Protein AF-A0A381YZS9-F1 (afdb_monomer_lite)

Structure (mmCIF, N/CA/C/O backbone):
data_AF-A0A381YZS9-F1
#
_entry.id   AF-A0A381YZS9-F1
#
loop_
_atom_site.group_PDB
_atom_site.id
_atom_site.type_symbol
_atom_site.label_atom_id
_atom_site.label_alt_id
_atom_site.label_comp_id
_atom_site.label_asym_id
_atom_site.label_entity_id
_atom_site.label_seq_id
_atom_site.pdbx_PDB_ins_code
_atom_site.Cartn_x
_atom_site.Cartn_y
_atom_site.Cartn_z
_atom_site.occupancy
_atom_site.B_iso_or_equiv
_atom_site.auth_seq_id
_atom_site.auth_comp_id
_atom_site.auth_asym_id
_atom_site.auth_atom_id
_atom_site.pdbx_PDB_model_num
ATOM 1 N N . MET A 1 1 ? 18.168 -23.483 -18.382 1.00 67.88 1 MET A N 1
ATOM 2 C CA . MET A 1 1 ? 18.263 -22.256 -17.554 1.00 67.88 1 MET A CA 1
ATOM 3 C C . MET A 1 1 ? 19.709 -21.867 -17.231 1.00 67.88 1 MET A C 1
ATOM 5 O O . MET A 1 1 ? 20.013 -20.690 -17.334 1.00 67.88 1 MET A O 1
ATOM 9 N N . SER A 1 2 ? 20.623 -22.802 -16.930 1.00 84.62 2 SER A N 1
ATOM 10 C CA . SER A 1 2 ? 22.040 -22.495 -16.627 1.00 84.62 2 SER A CA 1
ATOM 11 C C . SER A 1 2 ? 22.781 -21.706 -17.717 1.00 84.62 2 SER A C 1
ATOM 13 O O . SER A 1 2 ? 23.471 -20.748 -17.398 1.00 84.62 2 SER A O 1
ATOM 15 N N . ALA A 1 3 ? 22.587 -22.039 -18.996 1.00 88.25 3 ALA A N 1
ATOM 16 C CA . ALA A 1 3 ? 23.224 -21.327 -20.111 1.00 88.25 3 ALA A CA 1
ATOM 17 C C . ALA A 1 3 ? 22.816 -19.845 -20.207 1.00 88.25 3 ALA A C 1
ATOM 19 O O . ALA A 1 3 ? 23.628 -18.999 -20.564 1.00 88.25 3 ALA A O 1
ATOM 20 N N . ILE A 1 4 ? 21.567 -19.523 -19.850 1.00 91.06 4 ILE A N 1
ATOM 21 C CA . ILE A 1 4 ? 21.078 -18.139 -19.825 1.00 91.06 4 ILE A CA 1
ATOM 22 C C . ILE A 1 4 ? 21.761 -17.383 -18.683 1.00 91.06 4 ILE A C 1
ATOM 24 O O . ILE A 1 4 ? 22.252 -16.279 -18.885 1.00 91.06 4 ILE A O 1
ATOM 28 N N . ASN A 1 5 ? 21.863 -18.001 -17.506 1.00 92.56 5 ASN A N 1
ATOM 29 C CA . ASN A 1 5 ? 22.532 -17.397 -16.352 1.00 92.56 5 ASN A CA 1
ATOM 30 C C . ASN A 1 5 ? 24.028 -17.157 -16.619 1.00 92.56 5 ASN A C 1
ATOM 32 O O . ASN A 1 5 ? 24.568 -16.122 -16.237 1.00 92.56 5 ASN A O 1
ATOM 36 N N . GLU A 1 6 ? 24.682 -18.084 -17.320 1.00 93.31 6 GLU A N 1
ATOM 37 C CA . GLU A 1 6 ? 26.077 -17.952 -17.745 1.00 93.31 6 GLU A CA 1
ATOM 38 C C . GLU A 1 6 ? 26.248 -16.785 -18.733 1.00 93.31 6 GLU A C 1
ATOM 40 O O . GLU A 1 6 ? 27.147 -15.960 -18.569 1.00 93.31 6 GLU A O 1
ATOM 45 N N . ALA A 1 7 ? 25.346 -16.663 -19.713 1.00 94.69 7 ALA A N 1
ATOM 46 C CA . ALA A 1 7 ? 25.359 -15.563 -20.674 1.00 94.69 7 ALA A CA 1
ATOM 47 C C . ALA A 1 7 ? 25.169 -14.203 -19.987 1.00 94.69 7 ALA A C 1
ATOM 49 O O . ALA A 1 7 ? 25.901 -13.262 -20.283 1.00 94.69 7 ALA A O 1
ATOM 50 N N . TRP A 1 8 ? 24.253 -14.108 -19.020 1.00 94.81 8 TRP A N 1
ATOM 51 C CA . TRP A 1 8 ? 24.074 -12.897 -18.216 1.00 94.81 8 TRP A CA 1
ATOM 52 C C . TRP A 1 8 ? 25.324 -12.541 -17.407 1.00 94.81 8 TRP A C 1
ATOM 54 O O . TRP A 1 8 ? 25.696 -11.370 -17.354 1.00 94.81 8 TRP A O 1
ATOM 64 N N . ARG A 1 9 ? 26.012 -13.531 -16.823 1.00 95.19 9 ARG A N 1
ATOM 65 C CA . ARG A 1 9 ? 27.269 -13.305 -16.092 1.00 95.19 9 ARG A CA 1
ATOM 66 C C . ARG A 1 9 ? 28.371 -12.757 -17.002 1.00 95.19 9 ARG A C 1
ATOM 68 O O . ARG A 1 9 ? 29.087 -11.846 -16.601 1.00 95.19 9 ARG A O 1
ATOM 75 N N . VAL A 1 10 ? 28.515 -13.320 -18.202 1.00 95.88 10 VAL A N 1
ATOM 76 C CA . VAL A 1 10 ? 29.553 -12.916 -19.165 1.00 95.88 10 VAL A CA 1
ATOM 77 C C . VAL A 1 10 ? 29.245 -11.546 -19.767 1.00 95.88 10 VAL A C 1
ATOM 79 O O . VAL A 1 10 ? 30.130 -10.704 -19.823 1.00 95.88 10 VAL A O 1
ATOM 82 N N . LEU A 1 11 ? 27.998 -11.293 -20.175 1.00 94.81 11 LEU A N 1
ATOM 83 C CA . LEU A 1 11 ? 27.608 -10.026 -20.804 1.00 94.81 11 LEU A CA 1
ATOM 84 C C . LEU A 1 11 ? 27.469 -8.869 -19.806 1.00 94.81 11 LEU A C 1
ATOM 86 O O . LEU A 1 11 ? 27.602 -7.713 -20.205 1.00 94.81 11 LEU A O 1
ATOM 90 N N . GLY A 1 12 ? 27.195 -9.167 -18.533 1.00 92.75 12 GLY A N 1
ATOM 91 C CA . GLY A 1 12 ? 27.054 -8.173 -17.468 1.00 92.75 12 GLY A CA 1
ATOM 92 C C . GLY A 1 12 ? 28.376 -7.648 -16.900 1.00 92.75 12 GLY A C 1
ATOM 93 O O . GLY A 1 12 ? 28.356 -6.675 -16.151 1.00 92.75 12 GLY A O 1
ATOM 94 N N . ASN A 1 13 ? 29.514 -8.264 -17.237 1.00 95.44 13 ASN A N 1
ATOM 95 C CA . ASN A 1 13 ? 30.847 -7.811 -16.841 1.00 95.44 13 ASN A CA 1
ATOM 96 C C . ASN A 1 13 ? 31.644 -7.415 -18.092 1.00 95.44 13 ASN A C 1
ATOM 98 O O . ASN A 1 13 ? 31.827 -8.225 -18.998 1.00 95.44 13 ASN A O 1
ATOM 102 N N . GLU A 1 14 ? 32.117 -6.170 -18.129 1.00 93.38 14 GLU A N 1
ATOM 103 C CA . GLU A 1 14 ? 32.761 -5.581 -19.307 1.00 93.38 14 GLU A CA 1
ATOM 104 C C . GLU A 1 14 ? 34.044 -6.318 -19.724 1.00 93.38 14 GLU A C 1
ATOM 106 O O . GLU A 1 14 ? 34.227 -6.602 -20.908 1.00 93.38 14 GLU A O 1
ATOM 111 N N . ASP A 1 15 ? 34.876 -6.731 -18.766 1.00 94.12 15 ASP A N 1
ATOM 112 C CA . ASP A 1 15 ? 36.118 -7.462 -19.040 1.00 94.12 15 ASP A CA 1
ATOM 113 C C . ASP A 1 15 ? 35.842 -8.873 -19.577 1.00 94.12 15 ASP A C 1
ATOM 115 O O . ASP A 1 15 ? 36.474 -9.324 -20.538 1.00 94.12 15 ASP A O 1
ATOM 119 N N . LEU A 1 16 ? 34.866 -9.573 -18.984 1.00 94.25 16 LEU A N 1
ATOM 120 C CA . LEU A 1 16 ? 34.466 -10.914 -19.428 1.00 94.25 16 LEU A CA 1
ATOM 121 C C . LEU A 1 16 ? 33.846 -10.878 -20.821 1.00 94.25 16 LEU A C 1
ATOM 123 O O . LEU A 1 16 ? 34.132 -11.747 -21.648 1.00 94.25 16 LEU A O 1
ATOM 127 N N . ARG A 1 17 ? 33.035 -9.856 -21.097 1.00 95.19 17 ARG A N 1
ATOM 128 C CA . ARG A 1 17 ? 32.470 -9.622 -22.420 1.00 95.19 17 ARG A CA 1
ATOM 129 C C . ARG A 1 17 ? 33.564 -9.325 -23.443 1.00 95.19 17 ARG A C 1
ATOM 131 O O . ARG A 1 17 ? 33.588 -9.957 -24.494 1.00 95.19 17 ARG A O 1
ATOM 138 N N . ALA A 1 18 ? 34.504 -8.436 -23.127 1.00 93.06 18 ALA A N 1
ATOM 139 C CA . ALA A 1 18 ? 35.601 -8.092 -24.029 1.00 93.06 18 ALA A CA 1
ATOM 140 C C . ALA A 1 18 ? 36.501 -9.299 -24.349 1.00 93.06 18 ALA A C 1
ATOM 142 O O . ALA A 1 18 ? 36.978 -9.438 -25.477 1.00 93.06 18 ALA A O 1
ATOM 143 N N . ALA A 1 19 ? 36.733 -10.184 -23.374 1.00 95.00 19 ALA A N 1
ATOM 144 C CA . ALA A 1 19 ? 37.441 -11.443 -23.592 1.00 95.00 19 ALA A CA 1
ATOM 145 C C . ALA A 1 19 ? 36.643 -12.406 -24.483 1.00 95.00 19 ALA A C 1
ATOM 147 O O . ALA A 1 19 ? 37.180 -12.912 -25.467 1.00 95.00 19 ALA A O 1
ATOM 148 N N . TYR A 1 20 ? 35.355 -12.595 -24.189 1.00 93.31 20 TYR A N 1
ATOM 149 C CA . TYR A 1 20 ? 34.459 -13.438 -24.980 1.00 93.31 20 TYR A CA 1
ATOM 150 C C . TYR A 1 20 ? 34.376 -12.992 -26.450 1.00 93.31 20 TYR A C 1
ATOM 152 O O . TYR A 1 20 ? 34.435 -13.830 -27.353 1.00 93.31 20 TYR A O 1
ATOM 160 N N . ASP A 1 21 ? 34.278 -11.682 -26.688 1.00 93.31 21 ASP A N 1
ATOM 161 C CA . ASP A 1 21 ? 34.195 -11.095 -28.028 1.00 93.31 21 ASP A CA 1
ATOM 162 C C . ASP A 1 21 ? 35.517 -11.231 -28.795 1.00 93.31 21 ASP A C 1
ATOM 164 O O . ASP A 1 21 ? 35.514 -11.432 -30.010 1.00 93.31 21 ASP A O 1
ATOM 168 N N . ARG A 1 22 ? 36.658 -11.149 -28.099 1.00 90.88 22 ARG A N 1
ATOM 169 C CA . ARG A 1 22 ? 37.982 -11.342 -28.702 1.00 90.88 22 ARG A CA 1
ATOM 170 C C . ARG A 1 22 ? 38.188 -12.784 -29.154 1.00 90.88 22 ARG A C 1
ATOM 172 O O . ARG A 1 22 ? 38.623 -12.987 -30.282 1.00 90.88 22 ARG A O 1
ATOM 179 N N . ASP A 1 23 ? 37.827 -13.752 -28.315 1.00 92.12 23 ASP A N 1
ATOM 180 C CA . ASP A 1 23 ? 37.967 -15.184 -28.614 1.00 92.12 23 ASP A CA 1
ATOM 181 C C . ASP A 1 23 ? 37.069 -15.638 -29.771 1.00 92.12 23 ASP A C 1
ATOM 183 O O . ASP A 1 23 ? 37.397 -16.576 -30.494 1.00 92.12 23 ASP A O 1
ATOM 187 N N . ARG A 1 24 ? 35.920 -14.979 -29.954 1.00 88.38 24 ARG A N 1
ATOM 188 C CA . ARG A 1 24 ? 34.974 -15.264 -31.044 1.00 88.38 24 ARG A CA 1
ATOM 189 C C . ARG A 1 24 ? 35.152 -14.372 -32.262 1.00 88.38 24 ARG A C 1
ATOM 191 O O . ARG A 1 24 ? 34.377 -14.498 -33.213 1.00 88.38 24 ARG A O 1
ATOM 198 N N . ARG A 1 25 ? 36.134 -13.470 -32.250 1.00 86.00 25 ARG A N 1
ATOM 199 C CA . ARG A 1 25 ? 36.390 -12.597 -33.388 1.00 86.00 25 ARG A CA 1
ATOM 200 C C . ARG A 1 25 ? 36.865 -13.463 -34.559 1.00 86.00 25 ARG A C 1
ATOM 202 O O . ARG A 1 25 ? 37.859 -14.166 -34.408 1.00 86.00 25 ARG A O 1
ATOM 209 N N . PRO A 1 26 ? 36.184 -13.431 -35.715 1.00 81.62 26 PRO A N 1
ATOM 210 C CA . PRO A 1 26 ? 36.671 -14.129 -36.893 1.00 81.62 26 PRO A CA 1
ATOM 211 C C . PRO A 1 26 ? 38.029 -13.561 -37.305 1.00 81.62 26 PRO A C 1
ATOM 213 O O . PRO A 1 26 ? 38.224 -12.340 -37.252 1.00 81.62 26 PRO A O 1
ATOM 216 N N . ASP A 1 27 ? 38.935 -14.428 -37.756 1.00 77.62 27 ASP A N 1
ATOM 217 C CA . ASP A 1 27 ? 40.157 -13.964 -38.399 1.00 77.62 27 ASP A CA 1
ATOM 218 C C . ASP A 1 27 ? 39.781 -13.133 -39.634 1.00 77.62 27 ASP A C 1
ATOM 220 O O . ASP A 1 27 ? 38.953 -13.566 -40.448 1.00 77.62 27 ASP A O 1
ATOM 224 N N . PRO A 1 28 ? 40.345 -11.923 -39.790 1.00 70.00 28 PRO A N 1
ATOM 225 C CA . PRO A 1 28 ? 40.084 -11.131 -40.974 1.00 70.00 28 PRO A CA 1
ATOM 226 C C . PRO A 1 28 ? 40.591 -11.896 -42.207 1.00 70.00 28 PRO A C 1
ATOM 228 O O . PRO A 1 28 ? 41.684 -12.470 -42.165 1.00 70.00 28 PRO A O 1
ATOM 231 N N . PRO A 1 29 ? 39.837 -11.905 -43.320 1.00 74.56 29 PRO A N 1
ATOM 232 C CA . PRO A 1 29 ? 40.263 -12.602 -44.523 1.00 74.56 29 PRO A CA 1
ATOM 233 C C . PRO A 1 29 ? 41.611 -12.052 -45.001 1.00 74.56 29 PRO A C 1
ATOM 235 O O . PRO A 1 29 ? 41.838 -10.834 -44.998 1.00 74.56 29 PRO A O 1
ATOM 238 N N . ALA A 1 30 ? 42.507 -12.961 -45.398 1.00 67.62 30 ALA A N 1
ATOM 239 C CA . ALA A 1 30 ? 43.839 -12.627 -45.888 1.00 67.62 30 ALA A CA 1
ATOM 240 C C . ALA A 1 30 ? 43.729 -11.655 -47.074 1.00 67.62 30 ALA A C 1
ATOM 242 O O . ALA A 1 30 ? 43.105 -11.966 -48.085 1.00 67.62 30 ALA A O 1
ATOM 243 N N . GLY A 1 31 ? 44.314 -10.464 -46.929 1.00 61.84 31 GLY A N 1
ATOM 244 C CA . GLY A 1 31 ? 44.217 -9.388 -47.920 1.00 61.84 31 GLY A CA 1
ATOM 245 C C . GLY A 1 31 ? 43.222 -8.279 -47.578 1.00 61.84 31 GLY A C 1
ATOM 246 O O . GLY A 1 31 ? 43.103 -7.337 -48.357 1.00 61.84 31 GLY A O 1
ATOM 247 N N . SER A 1 32 ? 42.556 -8.328 -46.418 1.00 54.44 32 SER A N 1
ATOM 248 C CA . SER A 1 32 ? 41.832 -7.157 -45.913 1.00 54.44 32 SER A CA 1
ATOM 249 C C . SER A 1 32 ? 42.821 -5.995 -45.767 1.00 54.44 32 SER A C 1
ATOM 251 O O . SER A 1 32 ? 43.783 -6.128 -45.000 1.00 54.44 32 SER A O 1
ATOM 253 N N . PRO A 1 33 ? 42.645 -4.871 -46.488 1.00 58.16 33 PRO A N 1
ATOM 254 C CA . PRO A 1 33 ? 43.467 -3.699 -46.245 1.00 58.16 33 PRO A CA 1
ATOM 255 C C . PRO A 1 33 ? 43.337 -3.348 -44.761 1.00 58.16 33 PRO A C 1
ATOM 257 O O . PRO A 1 33 ? 42.238 -3.382 -44.207 1.00 58.16 33 PRO A O 1
ATOM 260 N N . ARG A 1 34 ? 44.455 -3.038 -44.088 1.00 57.28 34 ARG A N 1
ATOM 261 C CA . ARG A 1 34 ? 44.380 -2.340 -42.801 1.00 57.28 34 ARG A CA 1
ATOM 262 C C . ARG A 1 34 ? 43.714 -1.008 -43.096 1.00 57.28 34 ARG A C 1
ATOM 264 O O . ARG A 1 34 ? 44.384 -0.059 -43.491 1.00 57.28 34 ARG A O 1
ATOM 271 N N . THR A 1 35 ? 42.400 -0.962 -42.941 1.00 54.00 35 THR A N 1
ATOM 272 C CA . THR A 1 35 ? 41.642 0.274 -42.937 1.00 54.00 35 THR A CA 1
ATOM 273 C C . THR A 1 35 ? 42.133 1.030 -41.711 1.00 54.00 35 THR A C 1
ATOM 275 O O . THR A 1 35 ? 41.670 0.809 -40.595 1.00 54.00 35 THR A O 1
ATOM 278 N N . THR A 1 36 ? 43.129 1.902 -41.890 1.00 57.16 36 THR A N 1
ATOM 279 C CA . THR A 1 36 ? 43.188 3.125 -41.087 1.00 57.16 36 THR A CA 1
ATOM 280 C C . THR A 1 36 ? 41.766 3.660 -41.068 1.00 57.16 36 THR A C 1
ATOM 282 O O . THR A 1 36 ? 41.204 3.764 -42.160 1.00 57.16 36 THR A O 1
ATOM 285 N N . PRO A 1 37 ? 41.151 3.922 -39.904 1.00 50.88 37 PRO A N 1
ATOM 286 C CA . PRO A 1 37 ? 39.783 4.399 -39.868 1.00 50.88 37 PRO A CA 1
ATOM 287 C C . PRO A 1 37 ? 39.772 5.784 -40.516 1.00 50.88 37 PRO A C 1
ATOM 289 O O . PRO A 1 37 ? 39.982 6.800 -39.860 1.00 50.88 37 PRO A O 1
ATOM 292 N N . SER A 1 38 ? 39.579 5.833 -41.833 1.00 53.38 38 SER A N 1
ATOM 293 C CA . SER A 1 38 ? 39.040 7.010 -42.471 1.00 53.38 38 SER A CA 1
ATOM 294 C C . SER A 1 38 ? 37.652 7.114 -41.880 1.00 53.38 38 SER A C 1
ATOM 296 O O . SER A 1 38 ? 36.820 6.231 -42.089 1.00 53.38 38 SER A O 1
ATOM 298 N N . TYR A 1 39 ? 37.434 8.147 -41.077 1.00 51.59 39 TYR A N 1
ATOM 299 C CA . TYR A 1 39 ? 36.101 8.585 -40.716 1.00 51.59 39 TYR A CA 1
ATOM 300 C C . TYR A 1 39 ? 35.391 8.967 -42.022 1.00 51.59 39 TYR A C 1
ATOM 302 O O . TYR A 1 39 ? 35.414 10.109 -42.470 1.00 51.59 39 TYR A O 1
ATOM 310 N N . GLN A 1 40 ? 34.865 7.962 -42.711 1.00 58.25 40 GLN A N 1
ATOM 311 C CA . GLN A 1 40 ? 33.764 8.122 -43.631 1.00 58.25 40 GLN A CA 1
ATOM 312 C C . GLN A 1 40 ? 32.535 8.126 -42.733 1.00 58.25 40 GLN A C 1
ATOM 314 O O . GLN A 1 40 ? 32.403 7.206 -41.923 1.00 58.25 40 GLN A O 1
ATOM 319 N N . PRO A 1 41 ? 31.664 9.143 -42.824 1.00 57.28 41 PRO A N 1
ATOM 320 C CA . PRO A 1 41 ? 30.344 9.045 -42.236 1.00 57.28 41 PRO A CA 1
ATOM 321 C C . PRO A 1 41 ? 29.728 7.761 -42.786 1.00 57.28 41 PRO A C 1
ATOM 323 O O . PRO A 1 41 ? 29.488 7.653 -43.992 1.00 57.28 41 PRO A O 1
ATOM 326 N N . THR A 1 42 ? 29.587 6.749 -41.931 1.00 59.44 42 THR A N 1
ATOM 327 C CA . THR A 1 42 ? 28.778 5.574 -42.232 1.00 59.44 42 THR A CA 1
ATOM 328 C C . THR A 1 42 ? 27.437 6.108 -42.720 1.00 59.44 42 THR A C 1
ATOM 330 O O . THR A 1 42 ? 26.918 7.062 -42.135 1.00 59.44 42 THR A O 1
ATOM 333 N N . ALA A 1 43 ? 26.918 5.569 -43.827 1.00 64.94 43 ALA A N 1
ATOM 334 C CA . ALA A 1 43 ? 25.553 5.869 -44.245 1.00 64.94 43 ALA A CA 1
ATOM 335 C C . ALA A 1 43 ? 24.647 5.761 -43.005 1.00 64.94 43 ALA A C 1
ATOM 337 O O . ALA A 1 43 ? 24.853 4.812 -42.242 1.00 64.94 43 ALA A O 1
ATOM 338 N N . PRO A 1 44 ? 23.749 6.735 -42.757 1.00 59.62 44 PRO A N 1
ATOM 339 C CA . PRO A 1 44 ? 22.926 6.732 -41.553 1.00 59.62 44 PRO A CA 1
ATOM 340 C C . PRO A 1 44 ? 22.264 5.362 -41.433 1.00 59.62 44 PRO A C 1
ATOM 342 O O . PRO A 1 44 ? 21.720 4.846 -42.415 1.00 59.62 44 PRO A O 1
ATOM 345 N N . ASP A 1 45 ? 22.420 4.732 -40.269 1.00 57.81 45 ASP A N 1
ATOM 346 C CA . ASP A 1 45 ? 21.836 3.424 -40.027 1.00 57.81 45 ASP A CA 1
ATOM 347 C C . ASP A 1 45 ? 20.324 3.542 -40.289 1.00 57.81 45 ASP A C 1
ATOM 349 O O . ASP A 1 45 ? 19.694 4.486 -39.814 1.00 57.81 45 ASP A O 1
ATOM 353 N N . PRO A 1 46 ? 19.687 2.605 -41.015 1.00 59.12 46 PRO A N 1
ATOM 354 C CA . PRO A 1 46 ? 18.267 2.706 -41.379 1.00 59.12 46 PRO A CA 1
ATOM 355 C C . PRO A 1 46 ? 17.313 2.670 -40.167 1.00 59.12 46 PRO A C 1
ATOM 357 O O . PRO A 1 46 ? 16.097 2.748 -40.326 1.00 59.12 46 PRO A O 1
ATOM 360 N N . VAL A 1 47 ? 17.857 2.515 -38.958 1.00 56.91 47 VAL A N 1
ATOM 361 C CA . VAL A 1 47 ? 17.149 2.575 -37.677 1.00 56.91 47 VAL A CA 1
ATOM 362 C C . VAL A 1 47 ? 17.270 3.934 -36.974 1.00 56.91 47 VAL A C 1
ATOM 364 O O . VAL A 1 47 ? 16.511 4.169 -36.037 1.00 56.91 47 VAL A O 1
ATOM 367 N N . ASP A 1 48 ? 18.151 4.832 -37.430 1.00 54.28 48 ASP A N 1
ATOM 368 C CA . ASP A 1 48 ? 18.284 6.199 -36.900 1.00 54.28 48 ASP A CA 1
ATOM 369 C C . ASP A 1 48 ? 17.219 7.166 -37.459 1.00 54.28 48 ASP A C 1
ATOM 371 O O . ASP A 1 48 ? 16.982 8.220 -36.875 1.00 54.28 48 ASP A O 1
ATOM 375 N N . ASP A 1 49 ? 16.521 6.795 -38.541 1.00 54.56 49 ASP A N 1
ATOM 376 C CA . ASP A 1 49 ? 15.510 7.639 -39.207 1.00 54.56 49 ASP A CA 1
ATOM 377 C C . ASP A 1 49 ? 14.092 7.521 -38.615 1.00 54.56 49 ASP A C 1
ATOM 379 O O . ASP A 1 49 ? 13.138 8.122 -39.119 1.00 54.56 49 ASP A O 1
ATOM 383 N N . VAL A 1 50 ? 13.907 6.762 -37.530 1.00 62.16 50 VAL A N 1
ATOM 384 C CA . VAL A 1 50 ? 12.627 6.775 -36.811 1.00 62.16 50 VAL A CA 1
ATOM 385 C C . VAL A 1 50 ? 12.638 7.953 -35.843 1.00 62.16 50 VAL A C 1
ATOM 387 O O . VAL A 1 50 ? 13.023 7.814 -34.682 1.00 62.16 50 VAL A O 1
ATOM 390 N N . GLU A 1 51 ? 12.192 9.120 -36.313 1.00 65.81 51 GLU A N 1
ATOM 391 C CA . GLU A 1 51 ? 11.923 10.281 -35.459 1.00 65.81 51 GLU A CA 1
ATOM 392 C C . GLU A 1 51 ? 10.825 9.929 -34.448 1.00 65.81 51 GLU A C 1
ATOM 394 O O . GLU A 1 51 ? 9.624 10.076 -34.685 1.00 65.81 51 GLU A O 1
ATOM 399 N N . VAL A 1 52 ? 11.241 9.429 -33.286 1.00 70.44 52 VAL A N 1
ATOM 400 C CA . VAL A 1 52 ? 10.347 9.233 -32.153 1.00 70.44 52 VAL A CA 1
ATOM 401 C C . VAL A 1 52 ? 10.073 10.615 -31.563 1.00 70.44 52 VAL A C 1
ATOM 403 O O . VAL A 1 52 ? 11.013 11.278 -31.112 1.00 70.44 52 VAL A O 1
ATOM 406 N N . PRO A 1 53 ? 8.809 11.072 -31.506 1.00 80.38 53 PRO A N 1
ATOM 407 C CA . PRO A 1 53 ? 8.490 12.334 -30.860 1.00 80.38 53 PRO A CA 1
ATOM 408 C C . PRO A 1 53 ? 9.042 12.330 -29.434 1.00 80.38 53 PRO A C 1
ATOM 410 O O . PRO A 1 53 ? 8.862 11.350 -28.707 1.00 80.38 53 PRO A O 1
ATOM 413 N N . ALA A 1 54 ? 9.674 13.423 -29.000 1.00 79.31 54 ALA A N 1
ATOM 414 C CA . ALA A 1 54 ? 10.292 13.506 -27.671 1.00 79.31 54 ALA A CA 1
ATOM 415 C C . ALA A 1 54 ? 9.327 13.098 -26.536 1.00 79.31 54 ALA A C 1
ATOM 417 O O . ALA A 1 54 ? 9.729 12.476 -25.553 1.00 79.31 54 ALA A O 1
ATOM 418 N N . ALA A 1 55 ? 8.029 13.368 -26.708 1.00 77.56 55 ALA A N 1
ATOM 419 C CA . ALA A 1 55 ? 6.973 12.932 -25.799 1.00 77.56 55 ALA A CA 1
ATOM 420 C C . ALA A 1 55 ? 6.862 11.400 -25.676 1.00 77.56 55 ALA A C 1
ATOM 422 O O . ALA A 1 55 ? 6.696 10.888 -24.570 1.00 77.56 55 ALA A O 1
ATOM 423 N N . VAL A 1 56 ? 6.992 10.664 -26.782 1.00 83.12 56 VAL A N 1
ATOM 424 C CA . VAL A 1 56 ? 6.946 9.194 -26.814 1.00 83.12 56 VAL A CA 1
ATOM 425 C C . VAL A 1 56 ? 8.195 8.610 -26.153 1.00 83.12 56 VAL A C 1
ATOM 427 O O . VAL A 1 56 ? 8.079 7.687 -25.348 1.00 83.12 56 VAL A O 1
ATOM 430 N N . GLY A 1 57 ? 9.370 9.205 -26.387 1.00 81.88 57 GLY A N 1
ATOM 431 C CA . GLY A 1 57 ? 10.606 8.833 -25.688 1.00 81.88 57 GLY A CA 1
ATOM 432 C C . GLY A 1 57 ? 10.513 9.038 -24.169 1.00 81.88 57 GLY A C 1
ATOM 433 O O . GLY A 1 57 ? 10.862 8.145 -23.393 1.00 81.88 57 GLY A O 1
ATOM 434 N N . CYS A 1 58 ? 9.966 10.174 -23.726 1.00 86.19 58 CYS A N 1
ATOM 435 C CA . CYS A 1 58 ? 9.706 10.437 -22.308 1.00 86.19 58 CYS A CA 1
ATOM 436 C C . CYS A 1 58 ? 8.676 9.466 -21.713 1.00 86.19 58 CYS A C 1
ATOM 438 O O . CYS A 1 58 ? 8.883 8.958 -20.609 1.00 86.19 58 CYS A O 1
ATOM 440 N N . ALA A 1 59 ? 7.595 9.171 -22.438 1.00 86.88 59 ALA A N 1
ATOM 441 C CA . ALA A 1 59 ? 6.576 8.223 -21.998 1.00 86.88 59 ALA A CA 1
ATOM 442 C C . ALA A 1 59 ? 7.137 6.799 -21.861 1.00 86.88 59 ALA A C 1
ATOM 444 O O . ALA A 1 59 ? 6.859 6.133 -20.868 1.00 86.88 59 ALA A O 1
ATOM 445 N N . LEU A 1 60 ? 7.981 6.347 -22.790 1.00 86.94 60 LEU A N 1
ATOM 446 C CA . LEU A 1 60 ? 8.648 5.042 -22.703 1.00 86.94 60 LEU A CA 1
ATOM 447 C C . LEU A 1 60 ? 9.649 4.977 -21.542 1.00 86.94 60 LEU A C 1
ATOM 449 O O . LEU A 1 60 ? 9.738 3.954 -20.866 1.00 86.94 60 LEU A O 1
ATOM 453 N N . ARG A 1 61 ? 10.374 6.070 -21.275 1.00 88.88 61 ARG A N 1
ATOM 454 C CA . ARG A 1 61 ? 11.386 6.119 -20.210 1.00 88.88 61 ARG A CA 1
ATOM 455 C C . ARG A 1 61 ? 10.787 6.224 -18.807 1.00 88.88 61 ARG A C 1
ATOM 457 O O . ARG A 1 61 ? 11.293 5.588 -17.886 1.00 88.88 61 ARG A O 1
ATOM 464 N N . PHE A 1 62 ? 9.743 7.032 -18.629 1.00 92.94 62 PHE A N 1
ATOM 465 C CA . PHE A 1 62 ? 9.197 7.362 -17.304 1.00 92.94 62 PHE A CA 1
ATOM 466 C C . PHE A 1 62 ? 7.791 6.816 -17.056 1.00 92.94 62 PHE A C 1
ATOM 468 O O . PHE A 1 62 ? 7.396 6.667 -15.901 1.00 92.94 62 PHE A O 1
ATOM 475 N N . GLY A 1 63 ? 7.043 6.479 -18.107 1.00 92.50 63 GLY A N 1
ATOM 476 C CA . GLY A 1 63 ? 5.685 5.943 -18.009 1.00 92.50 63 GLY A CA 1
ATOM 477 C C . GLY A 1 63 ? 5.580 4.704 -17.119 1.00 92.50 63 GLY A C 1
ATOM 478 O O . GLY A 1 63 ? 4.728 4.705 -16.231 1.00 92.50 63 GLY A O 1
ATOM 479 N N . PRO A 1 64 ? 6.459 3.688 -17.253 1.00 94.75 64 PRO A N 1
ATOM 480 C CA . PRO A 1 64 ? 6.426 2.518 -16.376 1.00 94.75 64 PRO A CA 1
ATOM 481 C C . PRO A 1 64 ? 6.618 2.866 -14.892 1.00 94.75 64 PRO A C 1
ATOM 483 O O . PRO A 1 64 ? 5.905 2.343 -14.038 1.00 94.75 64 PRO A O 1
ATOM 486 N N . ALA A 1 65 ? 7.541 3.783 -14.580 1.00 95.75 65 ALA A N 1
ATOM 487 C CA . ALA A 1 65 ? 7.799 4.216 -13.207 1.00 95.75 65 ALA A CA 1
ATOM 488 C C . ALA A 1 65 ? 6.614 5.007 -12.630 1.00 95.75 65 ALA A C 1
ATOM 490 O O . ALA A 1 65 ? 6.183 4.743 -11.509 1.00 95.75 65 ALA A O 1
ATOM 491 N N . LEU A 1 66 ? 6.045 5.933 -13.408 1.00 95.19 66 LEU A N 1
ATOM 492 C CA . LEU A 1 66 ? 4.868 6.707 -13.007 1.00 95.19 66 LEU A CA 1
ATOM 493 C C . LEU A 1 66 ? 3.640 5.814 -12.798 1.00 95.19 66 LEU A C 1
ATOM 495 O O . LEU A 1 66 ? 2.913 5.999 -11.823 1.00 95.19 66 LEU A O 1
ATOM 499 N N . LEU A 1 67 ? 3.439 4.815 -13.664 1.00 96.69 67 LEU A N 1
ATOM 500 C CA . LEU A 1 67 ? 2.384 3.816 -13.509 1.00 96.69 67 LEU A CA 1
ATOM 501 C C . LEU A 1 67 ? 2.575 3.034 -12.207 1.00 96.69 67 LEU A C 1
ATOM 503 O O . LEU A 1 67 ? 1.636 2.934 -11.421 1.00 96.69 67 LEU A O 1
ATOM 507 N N . ALA A 1 68 ? 3.782 2.526 -11.944 1.00 96.56 68 ALA A N 1
ATOM 508 C CA . ALA A 1 68 ? 4.075 1.770 -10.728 1.00 96.56 68 ALA A CA 1
ATOM 509 C C . ALA A 1 68 ? 3.830 2.598 -9.454 1.00 96.56 68 ALA A C 1
ATOM 511 O O . ALA A 1 68 ? 3.205 2.112 -8.511 1.00 96.56 68 ALA A O 1
ATOM 512 N N . VAL A 1 69 ? 4.260 3.864 -9.444 1.00 97.75 69 VAL A N 1
ATOM 513 C CA . VAL A 1 69 ? 3.997 4.798 -8.338 1.00 97.75 69 VAL A CA 1
ATOM 514 C C . VAL A 1 69 ? 2.496 5.044 -8.175 1.00 97.75 69 VAL A C 1
ATOM 516 O O . VAL A 1 69 ? 1.987 4.970 -7.059 1.00 97.75 69 VAL A O 1
ATOM 519 N N . GLY A 1 70 ? 1.769 5.273 -9.270 1.00 97.75 70 GLY A N 1
ATOM 520 C CA . GLY A 1 70 ? 0.316 5.448 -9.241 1.00 97.75 70 GLY A CA 1
ATOM 521 C C . GLY A 1 70 ? -0.414 4.223 -8.682 1.00 97.75 70 GLY A C 1
ATOM 522 O O . GLY A 1 70 ? -1.299 4.369 -7.841 1.00 97.75 70 GLY A O 1
ATOM 523 N N . VAL A 1 71 ? -0.001 3.016 -9.079 1.00 97.81 71 VAL A N 1
ATOM 524 C CA . VAL A 1 71 ? -0.546 1.755 -8.553 1.00 97.81 71 VAL A CA 1
ATOM 525 C C . VAL A 1 71 ? -0.264 1.613 -7.056 1.00 97.81 71 VAL A C 1
ATOM 527 O O . VAL A 1 71 ? -1.176 1.285 -6.300 1.00 97.81 71 VAL A O 1
ATOM 530 N N . LEU A 1 72 ? 0.960 1.905 -6.605 1.00 97.38 72 LEU A N 1
ATOM 531 C CA . LEU A 1 72 ? 1.316 1.868 -5.182 1.00 97.38 72 LEU A CA 1
ATOM 532 C C . LEU A 1 72 ? 0.479 2.850 -4.358 1.00 97.38 72 LEU A C 1
ATOM 534 O O . LEU A 1 72 ? -0.071 2.469 -3.326 1.00 97.38 72 LEU A O 1
ATOM 538 N N . ILE A 1 73 ? 0.337 4.092 -4.825 1.00 96.94 73 ILE A N 1
ATOM 539 C CA . ILE A 1 73 ? -0.496 5.103 -4.160 1.00 96.94 73 ILE A CA 1
ATOM 540 C C . ILE A 1 73 ? -1.958 4.648 -4.125 1.00 96.94 73 ILE A C 1
ATOM 542 O O . ILE A 1 73 ? -2.596 4.724 -3.078 1.00 96.94 73 ILE A O 1
ATOM 546 N N . GLY A 1 74 ? -2.483 4.128 -5.237 1.00 95.94 74 GLY A N 1
ATOM 547 C CA . GLY A 1 74 ? -3.846 3.602 -5.306 1.00 95.94 74 GLY A CA 1
ATOM 548 C C . GLY A 1 74 ? -4.082 2.472 -4.304 1.00 95.94 74 GLY A C 1
ATOM 549 O O . GLY A 1 74 ? -5.070 2.495 -3.573 1.00 95.94 74 GLY A O 1
ATOM 550 N N . LEU A 1 75 ? -3.145 1.525 -4.202 1.00 94.81 75 LEU A N 1
ATOM 551 C CA . LEU A 1 75 ? -3.200 0.453 -3.208 1.00 94.81 75 LEU A CA 1
ATOM 552 C C . LEU A 1 75 ? -3.169 0.995 -1.779 1.00 94.81 75 LEU A C 1
ATOM 554 O O . LEU A 1 75 ? -3.957 0.538 -0.952 1.00 94.81 75 LEU A O 1
ATOM 558 N N . LEU A 1 76 ? -2.319 1.982 -1.483 1.00 91.38 76 LEU A N 1
ATOM 559 C CA . LEU A 1 76 ? -2.280 2.629 -0.168 1.00 91.38 76 LEU A CA 1
ATOM 560 C C . LEU A 1 76 ? -3.603 3.322 0.168 1.00 91.38 76 LEU A C 1
ATOM 562 O O . LEU A 1 76 ? -4.085 3.201 1.287 1.00 91.38 76 LEU A O 1
ATOM 566 N N . ILE A 1 77 ? -4.228 4.000 -0.793 1.00 92.00 77 ILE A N 1
ATOM 567 C CA . ILE A 1 77 ? -5.524 4.654 -0.581 1.00 92.00 77 ILE A CA 1
ATOM 568 C C . ILE A 1 77 ? -6.620 3.613 -0.341 1.00 92.00 77 ILE A C 1
ATOM 570 O O . ILE A 1 77 ? -7.386 3.745 0.609 1.00 92.00 77 ILE A O 1
ATOM 574 N N . VAL A 1 78 ? -6.696 2.564 -1.163 1.00 89.56 78 VAL A N 1
ATOM 575 C CA . VAL A 1 78 ? -7.716 1.512 -1.016 1.00 89.56 78 VAL A CA 1
ATOM 576 C C . VAL A 1 78 ? -7.553 0.778 0.311 1.00 89.56 78 VAL A C 1
ATOM 578 O O . VAL A 1 78 ? -8.536 0.566 1.016 1.00 89.56 78 VAL A O 1
ATOM 581 N N . THR A 1 79 ? -6.322 0.426 0.681 1.00 83.06 79 THR A N 1
ATOM 582 C CA . THR A 1 79 ? -6.040 -0.203 1.978 1.00 83.06 79 THR A CA 1
ATOM 583 C C . THR A 1 79 ? -6.353 0.737 3.137 1.00 83.06 79 THR A C 1
ATOM 585 O O . THR A 1 79 ? -6.995 0.303 4.090 1.00 83.06 79 THR A O 1
ATOM 588 N N . ALA A 1 80 ? -6.013 2.025 3.033 1.00 80.19 80 ALA A N 1
ATOM 589 C CA . ALA A 1 80 ? -6.363 3.030 4.032 1.00 80.19 80 ALA A CA 1
ATOM 590 C C . ALA A 1 80 ? -7.884 3.175 4.195 1.00 80.19 80 ALA A C 1
ATOM 592 O O . ALA A 1 80 ? -8.377 3.135 5.318 1.00 80.19 80 ALA A O 1
ATOM 593 N N . LEU A 1 81 ? -8.640 3.272 3.100 1.00 81.44 81 LEU A N 1
ATOM 594 C CA . LEU A 1 81 ? -10.103 3.373 3.126 1.00 81.44 81 LEU A CA 1
ATOM 595 C C . LEU A 1 81 ? -10.763 2.092 3.649 1.00 81.44 81 LEU A C 1
ATOM 597 O O . LEU A 1 81 ? -11.711 2.174 4.426 1.00 81.44 81 LEU A O 1
ATOM 601 N N . ALA A 1 82 ? -10.236 0.918 3.296 1.00 73.06 82 ALA A N 1
ATOM 602 C CA . ALA A 1 82 ? -10.687 -0.355 3.856 1.00 73.06 82 ALA A CA 1
ATOM 603 C C . ALA A 1 82 ? -10.377 -0.466 5.361 1.00 73.06 82 ALA A C 1
ATOM 605 O O . ALA A 1 82 ? -11.168 -1.022 6.119 1.00 73.06 82 ALA A O 1
ATOM 606 N N . SER A 1 83 ? -9.256 0.104 5.811 1.00 59.16 83 SER A N 1
ATOM 607 C CA . SER A 1 83 ? -8.882 0.178 7.230 1.00 59.16 83 SER A CA 1
ATOM 608 C C . SER A 1 83 ? -9.543 1.336 7.993 1.00 59.16 83 SER A C 1
ATOM 610 O O . SER A 1 83 ? -9.516 1.355 9.221 1.00 59.16 83 SER A O 1
ATOM 612 N N . GLY A 1 84 ? -10.177 2.281 7.293 1.00 46.56 84 GLY A N 1
ATOM 613 C CA . GLY A 1 84 ? -10.768 3.499 7.858 1.00 46.56 84 GLY A CA 1
ATOM 614 C C . GLY A 1 84 ? -12.005 3.272 8.732 1.00 46.56 84 GLY A C 1
ATOM 615 O O . GLY A 1 84 ? -12.500 4.218 9.337 1.00 46.56 84 GLY A O 1
ATOM 616 N N . GLY A 1 85 ? -12.492 2.030 8.824 1.00 46.84 85 GLY A N 1
ATOM 617 C CA . GLY A 1 85 ? -13.522 1.608 9.780 1.00 46.84 85 GLY A CA 1
ATOM 618 C C . GLY A 1 85 ? -12.977 1.015 11.086 1.00 46.84 85 GLY A C 1
ATOM 619 O O . GLY A 1 85 ? -13.765 0.609 11.935 1.00 46.84 85 GLY A O 1
ATOM 620 N N . GLY A 1 86 ? -11.654 0.922 11.255 1.00 49.66 8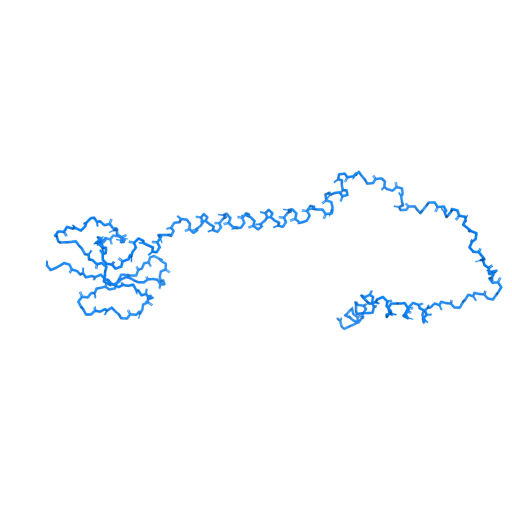6 GLY A N 1
ATOM 621 C CA . GLY A 1 86 ? -11.029 0.328 12.434 1.00 49.66 86 GLY A CA 1
ATOM 622 C C . GLY A 1 86 ? -10.779 1.357 13.529 1.00 49.66 86 GLY A C 1
ATOM 623 O O . GLY A 1 86 ? -9.856 2.163 13.427 1.00 49.66 86 GLY A O 1
ATOM 624 N N . ASP A 1 87 ? -11.602 1.308 14.573 1.00 49.25 87 ASP A N 1
ATOM 625 C CA . ASP A 1 87 ? -11.436 1.997 15.851 1.00 49.25 87 ASP A CA 1
ATOM 626 C C . ASP A 1 87 ? -9.974 2.248 16.235 1.00 49.25 87 ASP A C 1
ATOM 628 O O . ASP A 1 87 ? -9.152 1.336 16.349 1.00 49.25 87 ASP A O 1
ATOM 632 N N . SER A 1 88 ? -9.657 3.514 16.496 1.00 48.53 88 SER A N 1
ATOM 633 C CA . SER A 1 88 ? -8.353 3.912 17.003 1.00 48.53 88 SER A CA 1
ATOM 634 C C . SER A 1 88 ? -8.033 3.124 18.288 1.00 48.53 88 SER A C 1
ATOM 636 O O . SER A 1 88 ? -8.807 3.202 19.246 1.00 48.53 88 SER A O 1
ATOM 638 N N . PRO A 1 89 ? -6.888 2.422 18.389 1.00 51.06 89 PRO A N 1
ATOM 639 C CA . PRO A 1 89 ? -6.499 1.681 19.596 1.00 51.06 89 PRO A CA 1
ATOM 640 C C . PRO A 1 89 ? -6.364 2.571 20.845 1.00 51.06 89 PRO A C 1
ATOM 642 O O . PRO A 1 89 ? -6.380 2.071 21.965 1.00 51.06 89 PRO A O 1
AT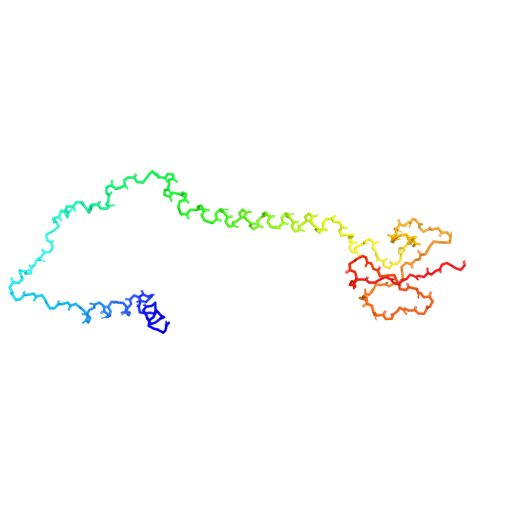OM 645 N N . THR A 1 90 ? -6.302 3.893 20.671 1.00 53.09 90 THR A N 1
ATOM 646 C CA . THR A 1 90 ? -6.333 4.903 21.739 1.00 53.09 90 THR A CA 1
ATOM 647 C C . THR A 1 90 ? -7.707 5.122 22.370 1.00 53.09 90 THR A C 1
ATOM 649 O O . THR A 1 90 ? -7.776 5.645 23.481 1.00 53.09 90 THR A O 1
ATOM 652 N N . ARG A 1 91 ? -8.808 4.744 21.710 1.00 58.69 91 ARG A N 1
ATOM 653 C CA . ARG A 1 91 ? -10.160 4.920 22.263 1.00 58.69 91 ARG A CA 1
ATOM 654 C C . ARG A 1 91 ? -10.459 3.917 23.387 1.00 58.69 91 ARG A C 1
ATOM 656 O O . ARG A 1 91 ? -11.146 4.257 24.344 1.00 58.69 91 ARG A O 1
ATOM 663 N N . LEU A 1 92 ? -9.881 2.721 23.318 1.00 68.62 92 LEU A N 1
ATOM 664 C CA . LEU A 1 92 ? -10.178 1.576 24.188 1.00 68.62 92 LEU A CA 1
ATOM 665 C C . LEU A 1 92 ? -9.102 1.352 25.261 1.00 68.62 92 LEU A C 1
ATOM 667 O O . LEU A 1 92 ? -8.688 0.221 25.517 1.00 68.62 92 LEU A O 1
ATOM 671 N N . ALA A 1 93 ? -8.597 2.443 25.832 1.00 73.38 93 ALA A N 1
ATOM 672 C CA . ALA A 1 93 ? -7.599 2.388 26.891 1.00 73.38 93 ALA A CA 1
ATOM 673 C C . ALA A 1 93 ? -8.224 1.939 28.230 1.00 73.38 93 ALA A C 1
ATOM 675 O O . ALA A 1 93 ? -9.406 2.210 28.465 1.00 73.38 93 ALA A O 1
ATOM 676 N N . PRO A 1 94 ? -7.441 1.308 29.125 1.00 79.56 94 PRO A N 1
ATOM 677 C CA . PRO A 1 94 ? -7.839 1.123 30.519 1.00 79.56 94 PRO A CA 1
ATOM 678 C C . PRO A 1 94 ? -8.257 2.450 31.162 1.00 79.56 94 PRO A C 1
ATOM 680 O O . PRO A 1 94 ? -7.685 3.493 30.835 1.00 79.56 94 PRO A O 1
ATOM 683 N N . GLY A 1 95 ? -9.247 2.432 32.054 1.00 81.00 95 GLY A N 1
ATOM 684 C CA . GLY A 1 95 ? -9.757 3.659 32.684 1.00 81.00 95 GLY A CA 1
ATOM 685 C C . GLY A 1 95 ? -10.924 4.327 31.950 1.00 81.00 95 GLY A C 1
ATOM 686 O O . GLY A 1 95 ? -11.352 5.421 32.318 1.00 81.00 95 GLY A O 1
ATOM 687 N N . ARG A 1 96 ? -11.407 3.736 30.850 1.00 83.25 96 ARG A N 1
ATOM 688 C CA . ARG A 1 96 ? -12.510 4.285 30.047 1.00 83.25 96 ARG A CA 1
ATOM 689 C C . ARG A 1 96 ? -13.796 3.524 30.321 1.00 83.25 96 ARG A C 1
ATOM 691 O O . ARG A 1 96 ? -13.811 2.297 30.264 1.00 83.25 96 ARG A O 1
ATOM 698 N N . CYS A 1 97 ? -14.871 4.273 30.543 1.00 85.94 97 CYS A N 1
ATOM 699 C CA . CYS A 1 97 ? -16.200 3.708 30.695 1.00 85.94 97 CYS A CA 1
ATOM 700 C C . CYS A 1 97 ? -16.827 3.403 29.332 1.00 85.94 97 CYS A C 1
ATOM 702 O O . CYS A 1 97 ? -16.665 4.146 28.357 1.00 85.94 97 CYS A O 1
ATOM 704 N N . VAL A 1 98 ? -17.499 2.265 29.258 1.00 86.88 98 VAL A N 1
ATOM 705 C CA . VAL A 1 98 ? -18.023 1.643 28.059 1.00 86.88 98 VAL A CA 1
ATOM 706 C C . VAL A 1 98 ? -19.376 1.001 28.325 1.00 86.88 98 VAL A C 1
ATOM 708 O O . VAL A 1 98 ? -19.645 0.475 29.401 1.00 86.88 98 VAL A O 1
ATOM 711 N N . GLU A 1 99 ? -20.214 1.011 27.302 1.00 84.69 99 GLU A N 1
ATOM 712 C CA . GLU A 1 99 ? -21.482 0.299 27.263 1.00 84.69 99 GLU A CA 1
ATOM 713 C C . GLU A 1 99 ? -21.342 -0.891 26.306 1.00 84.69 99 GLU A C 1
ATOM 715 O O . GLU A 1 99 ? -20.822 -0.747 25.191 1.00 84.69 99 GLU A O 1
ATOM 720 N N . VAL A 1 100 ? -21.757 -2.075 26.766 1.00 76.25 100 VAL A N 1
ATOM 721 C CA . VAL A 1 100 ? -21.664 -3.340 26.025 1.00 76.25 100 VAL A CA 1
ATOM 722 C C . VAL A 1 100 ? -23.063 -3.701 25.516 1.00 76.25 100 VAL A C 1
ATOM 724 O O . VAL A 1 100 ? -23.880 -4.222 26.269 1.00 76.25 100 VAL A O 1
ATOM 727 N N . GLY A 1 101 ? -23.342 -3.375 24.250 1.00 73.50 101 GLY A N 1
ATOM 728 C CA . GLY A 1 101 ? -24.581 -3.732 23.539 1.00 73.50 101 GLY A CA 1
ATOM 729 C C . GLY A 1 101 ? -24.277 -4.623 22.330 1.00 73.50 101 GLY A C 1
ATOM 730 O O . GLY A 1 101 ? -23.541 -5.597 22.453 1.00 73.50 101 GLY A O 1
ATOM 731 N N . ASP A 1 102 ? -24.737 -4.234 21.135 1.00 66.06 102 ASP A N 1
ATOM 732 C CA . ASP A 1 102 ? -24.345 -4.863 19.849 1.00 66.06 102 ASP A CA 1
ATOM 733 C C . ASP A 1 102 ? -22.867 -4.622 19.464 1.00 66.06 102 ASP A C 1
ATOM 735 O O . ASP A 1 102 ? -22.371 -5.091 18.440 1.00 66.06 102 ASP A O 1
ATOM 739 N N . GLY A 1 103 ? -22.155 -3.848 20.278 1.00 67.38 103 GLY A N 1
ATOM 740 C CA . GLY A 1 103 ? -20.745 -3.521 20.154 1.00 67.38 103 GLY A CA 1
ATOM 741 C C . GLY A 1 103 ? -20.276 -2.775 21.400 1.00 67.38 103 GLY A C 1
ATOM 742 O O . GLY A 1 103 ? -21.058 -2.533 22.322 1.00 67.38 103 GLY A O 1
ATOM 743 N N . LEU A 1 104 ? -18.999 -2.397 21.427 1.00 75.62 104 LEU A N 1
ATOM 744 C CA . LEU A 1 104 ? -18.433 -1.624 22.528 1.00 75.62 104 LEU A CA 1
ATOM 745 C C . LEU A 1 104 ? -18.507 -0.127 22.203 1.00 75.62 104 LEU A C 1
ATOM 747 O O . LEU A 1 104 ? -17.974 0.307 21.181 1.00 75.62 104 LEU A O 1
ATOM 751 N N . ARG A 1 105 ? -19.147 0.675 23.058 1.00 79.00 105 ARG A N 1
ATOM 752 C CA . ARG A 1 105 ? -19.225 2.138 22.884 1.00 79.00 105 ARG A CA 1
ATOM 753 C C . ARG A 1 105 ? -18.647 2.850 24.091 1.00 79.00 105 ARG A C 1
ATOM 755 O O . ARG A 1 105 ? -18.991 2.514 25.212 1.00 79.00 105 ARG A O 1
ATOM 762 N N . ILE A 1 106 ? -17.796 3.849 23.869 1.00 82.06 106 ILE A N 1
ATOM 763 C CA . ILE A 1 106 ? -17.223 4.652 24.957 1.00 82.06 106 ILE A CA 1
ATOM 764 C C . ILE A 1 106 ? -18.215 5.724 25.365 1.00 82.06 106 ILE A C 1
ATOM 766 O O . ILE A 1 106 ? -18.676 6.505 24.532 1.00 82.06 106 ILE A O 1
ATOM 770 N N . VAL A 1 107 ? -18.485 5.782 26.659 1.00 83.12 107 VAL A N 1
ATOM 771 C CA . VAL A 1 107 ? -19.461 6.675 27.275 1.00 83.12 107 VAL A CA 1
ATOM 772 C C . VAL A 1 107 ? -18.808 7.428 28.438 1.00 83.12 107 VAL A C 1
ATOM 774 O O . VAL A 1 107 ? -17.780 6.990 28.965 1.00 83.12 107 VAL A O 1
ATOM 777 N N . PRO A 1 108 ? -19.339 8.597 28.830 1.00 84.00 108 PRO A N 1
ATOM 778 C CA . PRO A 1 108 ? -18.889 9.277 30.037 1.00 84.00 108 PRO A CA 1
ATOM 779 C C . PRO A 1 108 ? -19.023 8.354 31.251 1.00 84.00 108 PRO A C 1
ATOM 781 O O . PRO A 1 108 ? -20.019 7.647 31.387 1.00 84.00 108 PRO A O 1
ATOM 784 N N . CYS A 1 109 ? -18.029 8.373 32.137 1.00 82.06 109 CYS A N 1
ATOM 785 C CA . CYS A 1 109 ? -18.090 7.601 33.370 1.00 82.06 109 CYS A CA 1
ATOM 786 C C . CYS A 1 109 ? -19.203 8.137 34.272 1.00 82.06 109 CYS A C 1
ATOM 788 O O . CYS A 1 109 ? -19.116 9.250 34.788 1.00 82.06 109 CYS A O 1
ATOM 790 N N . ALA A 1 110 ? -20.246 7.332 34.436 1.00 79.75 110 ALA A N 1
ATOM 791 C CA . ALA A 1 110 ? -21.362 7.563 35.338 1.00 79.75 110 ALA A CA 1
ATOM 792 C C . ALA A 1 110 ? -21.579 6.310 36.199 1.00 79.75 110 ALA A C 1
ATOM 794 O O . ALA A 1 110 ? -21.044 5.239 35.906 1.00 79.75 110 ALA A O 1
ATOM 795 N N . LEU A 1 111 ? -22.350 6.445 37.278 1.00 75.69 111 LEU A N 1
ATOM 796 C CA . LEU A 1 111 ? -22.697 5.313 38.137 1.00 75.69 111 LEU A CA 1
ATOM 797 C C . LEU A 1 111 ? -23.459 4.258 37.316 1.00 75.69 111 LEU A C 1
ATOM 799 O O . LEU A 1 111 ? -24.452 4.592 36.672 1.00 75.69 111 LEU A O 1
ATOM 803 N N . GLY A 1 112 ? -22.989 3.006 37.340 1.00 76.81 112 GLY A N 1
ATOM 804 C CA . GLY A 1 112 ? -23.605 1.886 36.619 1.00 76.81 112 GLY A CA 1
ATOM 805 C C . GLY A 1 112 ? -23.056 1.604 35.210 1.00 76.81 112 GLY A C 1
ATOM 806 O O . GLY A 1 112 ? -23.682 0.849 34.473 1.00 76.81 112 GLY A O 1
ATOM 807 N N . VAL A 1 113 ? -21.917 2.191 34.808 1.00 81.62 113 VAL A N 1
ATOM 808 C CA . VAL A 1 113 ? -21.393 2.133 33.423 1.00 81.62 113 VAL A CA 1
ATOM 809 C C . VAL A 1 113 ? -20.019 1.470 33.293 1.00 81.62 113 VAL A C 1
ATOM 811 O O . VAL A 1 113 ? -19.025 2.033 33.757 1.00 81.62 113 VAL A O 1
ATOM 814 N N . SER A 1 114 ? -19.955 0.288 32.659 1.00 84.50 114 SER A N 1
ATOM 815 C CA . SER A 1 114 ? -18.813 -0.659 32.644 1.00 84.50 114 SER A CA 1
ATOM 816 C C . SER A 1 114 ? -17.459 -0.039 32.333 1.00 84.50 114 SER A C 1
ATOM 818 O O . SER A 1 114 ? -17.387 0.878 31.542 1.00 84.50 114 SER A O 1
ATOM 820 N N . GLU A 1 115 ? -16.368 -0.513 32.940 1.00 88.00 115 GLU A N 1
ATOM 821 C CA . GLU A 1 115 ? -15.035 0.090 32.750 1.00 88.00 115 GLU A CA 1
ATOM 822 C C . GLU A 1 115 ? -14.045 -0.891 32.120 1.00 88.00 115 GLU A C 1
ATOM 824 O O . GLU A 1 115 ? -14.025 -2.076 32.456 1.00 88.00 115 GLU A O 1
ATOM 829 N N . ILE A 1 116 ? -13.195 -0.399 31.215 1.00 86.38 116 ILE A N 1
ATOM 830 C CA . ILE A 1 116 ? -12.081 -1.174 30.666 1.00 86.38 116 ILE A CA 1
ATOM 831 C C . ILE A 1 116 ? -10.976 -1.317 31.717 1.00 86.38 116 ILE A C 1
ATOM 833 O O . ILE A 1 116 ? -10.339 -0.336 32.101 1.00 86.38 116 ILE A O 1
ATOM 837 N N . VAL A 1 117 ? -10.689 -2.559 32.105 1.00 86.62 117 VAL A N 1
ATOM 838 C CA . VAL A 1 117 ? -9.627 -2.898 33.066 1.00 86.62 117 VAL A CA 1
ATOM 839 C C . VAL A 1 117 ? -8.321 -3.213 32.347 1.00 86.62 117 VAL A C 1
ATOM 841 O O . VAL A 1 117 ? -7.242 -2.807 32.775 1.00 86.62 117 VAL A O 1
ATOM 844 N N . SER A 1 118 ? -8.397 -3.947 31.239 1.00 82.75 118 SER A N 1
ATOM 845 C CA . SER A 1 118 ? -7.217 -4.338 30.475 1.00 82.75 118 SER A CA 1
ATOM 846 C C . SER A 1 118 ? -7.557 -4.669 29.027 1.00 82.75 118 SER A C 1
ATOM 848 O O . SER A 1 118 ? -8.708 -4.920 28.664 1.00 82.75 118 SER A O 1
ATOM 850 N N . ARG A 1 119 ? -6.526 -4.662 28.182 1.00 81.06 119 ARG A N 1
ATOM 851 C CA . ARG A 1 119 ? -6.593 -5.069 26.779 1.00 81.06 119 ARG A CA 1
ATOM 852 C C . ARG A 1 119 ? -5.681 -6.271 26.577 1.00 81.06 119 ARG A C 1
ATOM 854 O O . ARG A 1 119 ? -4.600 -6.335 27.162 1.00 81.06 119 ARG A O 1
ATOM 861 N N . GLY A 1 120 ? -6.109 -7.200 25.738 1.00 76.62 120 GLY A N 1
ATOM 862 C CA . GLY A 1 120 ? -5.332 -8.378 25.389 1.00 76.62 120 GLY A CA 1
ATOM 863 C C . GLY A 1 120 ? -5.606 -8.842 23.967 1.00 76.62 120 GLY A C 1
ATOM 864 O O . GLY A 1 120 ? -6.386 -8.241 23.229 1.00 76.62 120 GLY A O 1
ATOM 865 N N . VAL A 1 121 ? -4.961 -9.944 23.610 1.00 79.81 121 VAL A N 1
ATOM 866 C CA . VAL A 1 121 ? -5.238 -10.687 22.379 1.00 79.81 121 VAL A CA 1
ATOM 867 C C . VAL A 1 121 ? -6.374 -11.664 22.659 1.00 79.81 121 VAL A C 1
ATOM 869 O O . VAL A 1 121 ? -6.432 -12.231 23.749 1.00 79.81 121 VAL A O 1
ATOM 872 N N . ALA A 1 122 ? -7.279 -11.848 21.700 1.00 78.00 122 ALA A N 1
ATOM 873 C CA . ALA A 1 122 ? -8.387 -12.787 21.831 1.00 78.00 122 ALA A CA 1
ATOM 874 C C . ALA A 1 122 ? -7.894 -14.179 22.275 1.00 78.00 122 ALA A C 1
ATOM 876 O O . ALA A 1 122 ? -7.007 -14.763 21.653 1.00 78.00 122 ALA A O 1
ATOM 877 N N . GLY A 1 123 ? -8.467 -14.697 23.363 1.00 76.44 123 GLY A N 1
ATOM 878 C CA . GLY A 1 123 ? -8.094 -15.978 23.967 1.00 76.44 123 GLY A CA 1
ATOM 879 C C . GLY A 1 123 ? -7.188 -15.874 25.197 1.00 76.44 123 GLY A C 1
ATOM 880 O O . GLY A 1 123 ? -6.916 -16.902 25.818 1.00 76.44 123 GLY A O 1
ATOM 881 N N . THR A 1 124 ? -6.740 -14.679 25.598 1.00 80.81 124 THR A N 1
ATOM 882 C CA . THR A 1 124 ? -6.048 -14.513 26.887 1.00 80.81 124 THR A CA 1
ATOM 883 C C . THR A 1 124 ? -7.041 -14.430 28.050 1.00 80.81 124 THR A C 1
ATOM 885 O O . THR A 1 124 ? -8.185 -14.004 27.901 1.00 80.81 124 THR A O 1
ATOM 888 N N . SER A 1 125 ? -6.634 -14.857 29.246 1.00 84.31 125 SER A N 1
ATOM 889 C CA . SER A 1 125 ? -7.488 -14.770 30.435 1.00 84.31 125 SER A CA 1
ATOM 890 C C . SER A 1 125 ? -7.611 -13.326 30.926 1.00 84.31 125 SER A C 1
ATOM 892 O O . SER A 1 125 ? -6.600 -12.637 31.079 1.00 84.31 125 SER A O 1
ATOM 894 N N . CYS A 1 126 ? -8.832 -12.893 31.234 1.00 85.31 126 CYS A N 1
ATOM 895 C CA . CYS A 1 126 ? -9.087 -11.610 31.882 1.00 85.31 126 CYS A CA 1
ATOM 896 C C . CYS A 1 126 ? -8.877 -11.681 33.411 1.00 85.31 126 CYS A C 1
ATOM 898 O O . CYS A 1 126 ? -9.019 -12.757 33.999 1.00 85.31 126 CYS A O 1
ATOM 900 N N . PRO A 1 127 ? -8.532 -10.557 34.070 1.00 83.81 127 PRO A N 1
ATOM 901 C CA . PRO A 1 127 ? -8.424 -10.491 35.527 1.00 83.81 127 PRO A CA 1
ATOM 902 C C . PRO A 1 127 ? -9.760 -10.826 36.214 1.00 83.81 127 PRO A C 1
ATOM 904 O O . PRO A 1 127 ? -10.835 -10.662 35.632 1.00 83.81 127 PRO A O 1
ATOM 907 N N . GLN A 1 128 ? -9.700 -11.319 37.456 1.00 82.50 128 GLN A N 1
ATOM 908 C CA . GLN A 1 128 ? -10.893 -11.768 38.181 1.00 82.50 128 GLN A CA 1
ATOM 909 C C . GLN A 1 128 ? -11.936 -10.652 38.316 1.00 82.50 128 GLN A C 1
ATOM 911 O O . GLN A 1 128 ? -11.594 -9.505 38.591 1.00 82.50 128 GLN A O 1
ATOM 916 N N . GLY A 1 129 ? -13.209 -11.005 38.119 1.00 79.75 129 GLY A N 1
ATOM 917 C CA . GLY A 1 129 ? -14.318 -10.051 38.157 1.00 79.75 129 GLY A CA 1
ATOM 918 C C . GLY A 1 129 ? -14.495 -9.229 36.878 1.00 79.75 129 GLY A C 1
ATOM 919 O O . GLY A 1 129 ? -15.263 -8.278 36.894 1.00 79.75 129 GLY A O 1
ATOM 920 N N . SER A 1 130 ? -13.822 -9.577 35.775 1.00 84.56 130 SER A N 1
ATOM 921 C CA . SER A 1 130 ? -14.018 -8.931 34.471 1.00 84.56 130 SER A CA 1
ATOM 922 C C . SER A 1 130 ? -14.444 -9.922 33.387 1.00 84.56 130 SER A C 1
ATOM 924 O O . SER A 1 130 ? -14.164 -11.120 33.466 1.00 84.56 130 SER 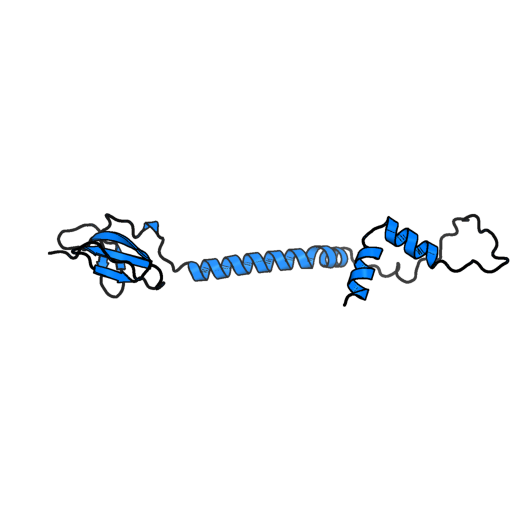A O 1
ATOM 926 N N . VAL A 1 131 ? -15.141 -9.413 32.372 1.00 85.56 131 VAL A N 1
ATOM 927 C CA . VAL A 1 131 ? -15.661 -10.182 31.236 1.00 85.56 131 VAL A CA 1
ATOM 928 C C . VAL A 1 131 ? -14.869 -9.829 29.981 1.00 85.56 131 VAL A C 1
ATOM 930 O O . VAL A 1 131 ? -14.639 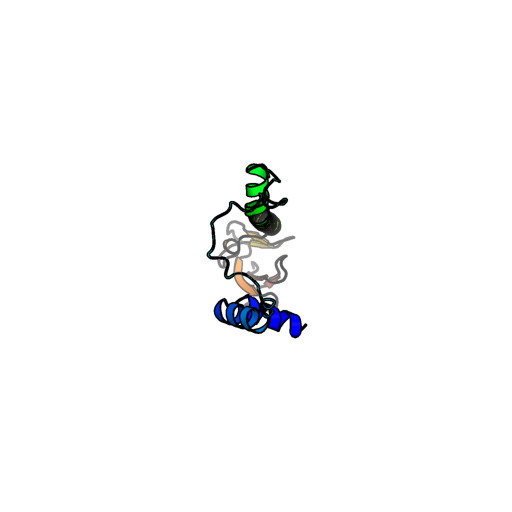-8.654 29.693 1.00 85.56 131 VAL A O 1
ATOM 933 N N . ALA A 1 132 ? -14.450 -10.849 29.231 1.00 85.19 132 ALA A N 1
ATOM 934 C CA . ALA A 1 132 ? -13.769 -10.674 27.955 1.00 85.19 132 ALA A CA 1
ATOM 935 C C . ALA A 1 132 ? -14.776 -10.326 26.851 1.00 85.19 132 ALA A C 1
ATOM 937 O O . ALA A 1 132 ? -15.682 -11.109 26.563 1.00 85.19 132 ALA A O 1
ATOM 938 N N . VAL A 1 133 ? -14.585 -9.183 26.197 1.00 83.00 133 VAL A N 1
ATOM 939 C CA . VAL A 1 133 ? -15.334 -8.778 25.005 1.00 83.00 133 VAL A CA 1
ATOM 940 C C . VAL A 1 133 ? -14.386 -8.828 23.812 1.00 83.00 133 VAL A C 1
ATOM 942 O O . VAL A 1 133 ? -13.394 -8.098 23.768 1.00 83.00 133 VAL A O 1
ATOM 945 N N . VAL A 1 134 ? -14.666 -9.712 22.852 1.00 79.00 134 VAL A N 1
ATOM 946 C CA . VAL A 1 134 ? -13.880 -9.849 21.616 1.00 79.00 134 VAL A CA 1
ATOM 947 C C . VAL A 1 134 ? -14.373 -8.825 20.601 1.00 79.00 134 VAL A C 1
ATOM 949 O O . VAL A 1 134 ? -15.569 -8.753 20.317 1.00 79.00 134 VAL A O 1
ATOM 952 N N . LEU A 1 135 ? -13.460 -8.024 20.054 1.00 72.75 135 LEU A N 1
ATOM 953 C CA . LEU A 1 135 ? -13.801 -6.993 19.078 1.00 72.75 135 LEU A CA 1
ATOM 954 C C . LEU A 1 135 ? -13.993 -7.593 17.681 1.00 72.75 135 LEU A C 1
ATOM 956 O O . LEU A 1 135 ? -13.547 -8.702 17.392 1.00 72.75 135 LEU A O 1
ATOM 960 N N . GLY A 1 136 ? -14.641 -6.838 16.788 1.00 65.31 136 GLY A N 1
ATOM 961 C CA . GLY A 1 136 ? -14.990 -7.288 15.433 1.00 65.31 136 GLY A CA 1
ATOM 962 C C . GLY A 1 136 ? -13.812 -7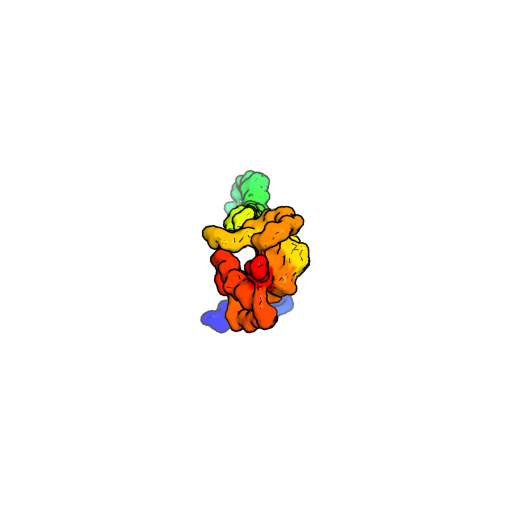.803 14.591 1.00 65.31 136 GLY A C 1
ATOM 963 O O . GLY A 1 136 ? -14.024 -8.591 13.673 1.00 65.31 136 GLY A O 1
ATOM 964 N N . THR A 1 137 ? -12.571 -7.437 14.933 1.00 63.69 137 THR A N 1
ATOM 965 C CA . THR A 1 137 ? -11.338 -7.933 14.296 1.00 63.69 137 THR A CA 1
ATOM 966 C C . THR A 1 137 ? -10.946 -9.353 14.718 1.00 63.69 137 THR A C 1
ATOM 968 O O . THR A 1 137 ? -10.048 -9.932 14.114 1.00 63.69 137 THR A O 1
ATOM 971 N N . ARG A 1 138 ? -11.603 -9.936 15.734 1.00 64.75 138 ARG A N 1
ATOM 972 C CA . ARG A 1 138 ? -11.355 -11.274 16.318 1.00 64.75 138 ARG A CA 1
ATOM 973 C C . ARG A 1 138 ? -9.935 -11.536 16.834 1.00 64.75 138 ARG A C 1
ATOM 975 O O . ARG A 1 138 ? -9.673 -12.626 17.331 1.00 64.75 138 ARG A O 1
ATOM 982 N N . THR A 1 139 ? -9.035 -10.565 16.747 1.00 73.56 139 THR A N 1
ATOM 983 C CA . THR A 1 139 ? -7.667 -10.636 17.277 1.00 73.56 139 THR A CA 1
ATOM 984 C C . THR A 1 139 ? -7.518 -9.855 18.573 1.00 73.56 139 THR A C 1
ATOM 986 O O . THR A 1 139 ? -6.681 -10.209 19.396 1.00 73.56 139 THR A O 1
ATOM 989 N N . ASP A 1 140 ? -8.354 -8.838 18.783 1.00 73.88 140 ASP A N 1
ATOM 990 C CA . ASP A 1 140 ? -8.317 -7.988 19.969 1.00 73.88 140 ASP A CA 1
ATOM 991 C C . ASP A 1 140 ? -9.447 -8.356 20.934 1.00 73.88 140 ASP A C 1
ATOM 993 O O . ASP A 1 140 ? -10.603 -8.529 20.534 1.00 73.88 140 ASP A O 1
ATOM 997 N N . GLN A 1 141 ? -9.114 -8.426 22.222 1.00 83.12 141 GLN A N 1
ATOM 998 C CA . GLN A 1 141 ? -10.086 -8.518 23.306 1.00 83.12 141 GLN A CA 1
ATOM 999 C C . GLN A 1 141 ? -9.881 -7.398 24.321 1.00 83.12 141 GLN A C 1
ATOM 1001 O O . GLN A 1 141 ? -8.763 -6.936 24.576 1.00 83.12 141 GLN A O 1
ATOM 1006 N N . VAL A 1 142 ? -10.976 -6.989 24.944 1.00 87.25 142 VAL A N 1
ATOM 1007 C CA . VAL A 1 142 ? -10.980 -6.017 26.033 1.00 87.25 142 VAL A CA 1
ATOM 1008 C C . VAL A 1 142 ? -11.650 -6.658 27.240 1.00 87.25 142 VAL A C 1
ATOM 1010 O O . VAL A 1 142 ? -12.711 -7.264 27.117 1.00 87.25 142 VAL A O 1
ATOM 1013 N N . CYS A 1 143 ? -11.014 -6.548 28.401 1.00 88.12 143 CYS A N 1
ATOM 1014 C CA . CYS A 1 143 ? -11.551 -7.027 29.665 1.00 88.12 143 CYS A CA 1
ATOM 1015 C C . CYS A 1 143 ? -12.292 -5.884 30.349 1.00 88.12 143 CYS A C 1
ATOM 1017 O O . CYS A 1 143 ? -11.707 -4.834 30.637 1.00 88.12 143 CYS A O 1
ATOM 1019 N N . VAL A 1 144 ? -13.577 -6.097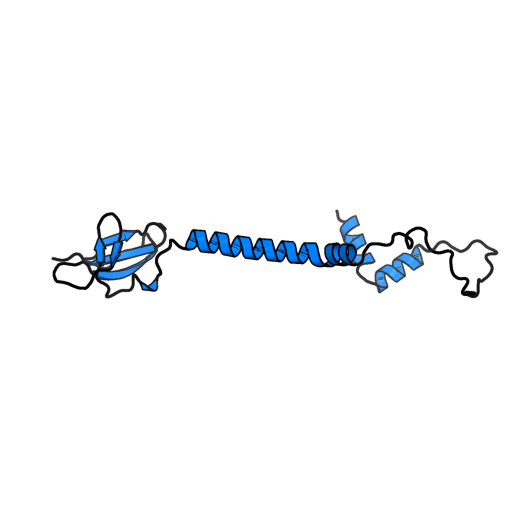 30.596 1.00 88.62 144 VAL A N 1
ATOM 1020 C CA . VAL A 1 144 ? -14.487 -5.075 31.103 1.00 88.62 144 VAL A CA 1
ATOM 1021 C C . VAL A 1 144 ? -14.982 -5.476 32.487 1.00 88.62 144 VAL A C 1
ATOM 1023 O O . VAL A 1 144 ? -15.434 -6.606 32.675 1.00 88.62 144 VAL A O 1
ATOM 1026 N N . ALA A 1 145 ? -14.897 -4.570 33.458 1.00 88.25 145 ALA A N 1
ATOM 1027 C CA . ALA A 1 145 ? -15.519 -4.751 34.763 1.00 88.25 145 ALA A CA 1
ATOM 1028 C C . ALA A 1 145 ? -17.031 -4.451 34.652 1.00 88.25 145 ALA A C 1
ATOM 1030 O O . ALA A 1 145 ? -17.407 -3.341 34.245 1.00 88.25 145 ALA A O 1
ATOM 1031 N N . PRO A 1 146 ? -17.915 -5.420 34.958 1.00 78.44 146 PRO A N 1
ATOM 1032 C CA . PRO A 1 146 ? -19.346 -5.172 35.069 1.00 78.44 146 PRO A CA 1
ATOM 1033 C C . PRO A 1 146 ? -19.630 -4.269 36.272 1.00 78.44 146 PRO A C 1
ATOM 1035 O O . PRO A 1 146 ? -18.901 -4.291 37.265 1.00 78.44 146 PRO A O 1
ATOM 1038 N N . HIS A 1 147 ? -20.698 -3.480 36.181 1.00 73.44 147 HIS A N 1
ATOM 1039 C CA . HIS A 1 147 ? -21.193 -2.726 37.335 1.00 73.44 147 HIS A CA 1
ATOM 1040 C C . HIS A 1 147 ? -21.967 -3.670 38.230 1.00 73.44 147 HIS A C 1
ATOM 1042 O O . HIS A 1 147 ? -22.715 -4.511 37.730 1.00 73.44 147 HIS A O 1
ATOM 1048 N N . GLY A 1 148 ? -21.713 -3.551 39.531 1.00 57.56 148 GLY A N 1
ATOM 1049 C CA . GLY A 1 148 ? -22.498 -4.209 40.570 1.00 57.56 148 GLY A CA 1
ATOM 1050 C C . GLY A 1 148 ? -23.848 -3.543 40.757 1.00 57.56 148 GLY A C 1
ATOM 1051 O O . GLY A 1 148 ? -23.934 -2.315 40.528 1.00 57.56 148 GLY A O 1
#

Secondary structure (DSSP, 8-state):
-HHHHHHHHHHTSHHHHHHHHHHTPPPPPTT--------------TTTT----HHHHHHHHHHHHHHHHHHHHHHHHHHHHHHTTS--TTTT-TT-BEEESSSEEE----TT--EEEEEEETTPPPPTT-EEEE-TTSSEEEEEEPP-

Foldseek 3Di:
DVVVVVVCVQVVDPVSVVVVCVVPPDDDPPPDPPPPPPPDPDDPDPVVPPPDPVVNVCCVVCVVVVVVVVVVVVVVVVVCVVCVPDDDPVQQDFPFFWDDDPATDTDPDDQQTKTFHDKDFQPDDDPPQWDWDQHPVNGIITTIHGHD

Organism: NCBI:txid408172

Radius of gyration: 35.86 Å; chains: 1; bounding box: 69×36×88 Å

Sequence (148 aa):
MSAINEAWRVLGNEDLRAAYDRDRRPDPPAGSPRTTPSYQPTAPDPVDDVEVPAAVGCALRFGPALLAVGVLIGLLIVTALASGGGDSPTRLAPGRCVEVGDGLRIVPCALGVSEIVSRGVAGTSCPQGSVAVVLGTRTDQVCVAPHG

pLDDT: mean 78.43, std 14.15, range [46.56, 97.81]